Protein AF-A0A7X5WLP1-F1 (afdb_monomer)

Solvent-accessible surface area (backbone atoms only — not comparable to full-atom values): 4424 Å² total; per-residue (Å²): 137,88,88,79,73,54,76,66,48,50,49,50,40,50,51,52,51,55,51,50,54,70,67,54,37,75,66,52,49,53,50,30,61,76,40,73,65,73,35,71,66,36,53,49,52,54,50,47,37,49,75,74,41,65,75,38,34,64,35,52,55,96,78,64,22,62,54,36,54,79,64,65,77,72,93

Sequence (75 aa):
MYIGYDERQEQLRSELRAYYTELLTPEVREALGAEAGCGPVHREVVGRMGRDGWLTVGWPEEYGGRGYSAVEQFV

pLDDT: mean 94.7, std 3.78, range [76.88, 98.31]

Secondary structure (DSSP, 8-state):
---S--HHHHHHHHHHHHHHHHHS-HHHHHHHHHTTT-SHHHHHHHHHHHHTT-S-TTS-GGGTS----TTGGG-

Foldseek 3Di:
DDDDDDPVLVVLVVVVVVVCPVLCDPVLVVVCVVCVCPDPSNVVSVVVCVVVQNVQQCDDVVVVHVVDDPVSVVD

Structure (mmCIF, N/CA/C/O backbone):
data_AF-A0A7X5WLP1-F1
#
_entry.id   AF-A0A7X5WLP1-F1
#
loop_
_atom_site.group_PDB
_atom_site.id
_atom_site.type_symbol
_atom_site.label_atom_id
_atom_site.label_alt_id
_atom_site.label_comp_id
_atom_site.label_asym_id
_atom_site.label_entity_id
_atom_site.label_seq_id
_atom_site.pdbx_PDB_ins_code
_atom_site.Cartn_x
_atom_site.Cartn_y
_atom_site.Cartn_z
_atom_site.occupancy
_atom_site.B_iso_or_equiv
_atom_site.auth_seq_id
_atom_site.auth_comp_id
_atom_site.auth_asym_id
_atom_site.auth_atom_id
_atom_site.pdbx_PDB_model_num
ATOM 1 N N . MET A 1 1 ? -7.738 17.400 24.192 1.00 76.88 1 MET A N 1
ATOM 2 C CA . MET A 1 1 ? -7.990 16.765 22.884 1.00 76.88 1 MET A CA 1
ATOM 3 C C . MET A 1 1 ? -6.648 16.314 22.344 1.00 76.88 1 MET A C 1
ATOM 5 O O . MET A 1 1 ? -5.773 17.157 22.204 1.00 76.88 1 MET A O 1
ATOM 9 N N . TYR A 1 2 ? -6.462 15.013 22.150 1.00 81.25 2 TYR A N 1
ATOM 10 C CA . TYR A 1 2 ? -5.260 14.456 21.534 1.00 81.25 2 TYR A CA 1
ATOM 11 C C . TYR A 1 2 ? -5.558 14.221 20.052 1.00 81.25 2 TYR A C 1
ATOM 13 O O . TYR A 1 2 ? -6.588 13.632 19.735 1.00 81.25 2 TYR A O 1
ATOM 21 N N . ILE A 1 3 ? -4.705 14.743 19.170 1.00 86.75 3 ILE A N 1
ATOM 22 C CA . ILE A 1 3 ? -4.782 14.532 17.722 1.00 86.75 3 ILE A CA 1
ATOM 23 C C . ILE A 1 3 ? -3.485 13.829 17.333 1.00 86.75 3 ILE A C 1
ATOM 25 O O . ILE A 1 3 ? -2.422 14.448 17.322 1.00 86.75 3 ILE A O 1
ATOM 29 N N . GLY A 1 4 ? -3.583 12.532 17.080 1.00 90.81 4 GLY A N 1
ATOM 30 C CA . GLY A 1 4 ? -2.469 11.654 16.757 1.00 90.81 4 GLY A CA 1
ATOM 31 C C . GLY A 1 4 ? -2.970 10.229 16.557 1.00 90.81 4 GLY A C 1
ATOM 32 O O . GLY A 1 4 ? -4.128 9.933 16.858 1.00 90.81 4 GLY A O 1
ATOM 33 N N . TYR A 1 5 ? -2.096 9.378 16.036 1.00 94.94 5 TYR A N 1
ATOM 34 C CA . TYR A 1 5 ? -2.360 7.956 15.873 1.00 94.94 5 TYR A CA 1
ATOM 35 C C . TYR A 1 5 ? -2.254 7.223 17.210 1.00 94.94 5 TYR A C 1
ATOM 37 O O . TYR A 1 5 ? -1.466 7.601 18.080 1.00 94.94 5 TYR A O 1
ATOM 45 N N . ASP A 1 6 ? -3.057 6.176 17.378 1.00 94.56 6 ASP A N 1
ATOM 46 C CA . ASP A 1 6 ? -2.837 5.220 18.460 1.00 94.56 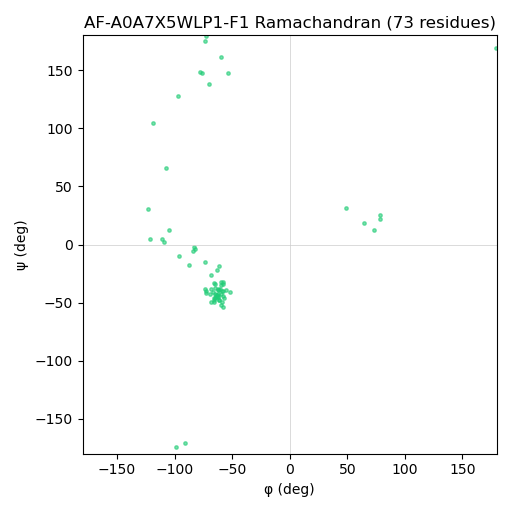6 ASP A CA 1
ATOM 47 C C . ASP A 1 6 ? -1.622 4.316 18.170 1.00 94.56 6 ASP A C 1
ATOM 49 O O . ASP A 1 6 ? -1.001 4.373 17.106 1.00 94.56 6 ASP A O 1
ATOM 53 N N . GLU A 1 7 ? -1.254 3.471 19.133 1.00 96.00 7 GLU A N 1
ATOM 54 C CA . GLU A 1 7 ? -0.082 2.595 19.009 1.00 96.00 7 GLU A CA 1
ATOM 55 C C . GLU A 1 7 ? -0.167 1.638 17.812 1.00 96.00 7 GLU A C 1
ATOM 57 O O . GLU A 1 7 ? 0.856 1.341 17.189 1.00 96.00 7 GLU A O 1
ATOM 62 N N . ARG A 1 8 ? -1.371 1.163 17.471 1.00 94.38 8 ARG A N 1
ATOM 63 C CA . ARG A 1 8 ? -1.579 0.242 16.346 1.00 94.38 8 ARG A CA 1
ATOM 64 C C . ARG A 1 8 ? -1.432 0.976 15.023 1.00 94.38 8 ARG A C 1
ATOM 66 O O . ARG A 1 8 ? -0.826 0.449 14.097 1.00 94.38 8 ARG A O 1
ATOM 73 N N . GLN A 1 9 ? -1.941 2.197 14.947 1.00 96.00 9 GLN A N 1
ATOM 74 C CA . GLN A 1 9 ? -1.819 3.056 13.775 1.00 96.00 9 GLN A CA 1
ATOM 75 C C . GLN A 1 9 ? -0.368 3.512 13.555 1.00 96.00 9 GLN A C 1
ATOM 77 O O . GLN A 1 9 ? 0.107 3.499 12.423 1.00 96.00 9 GLN A O 1
ATOM 82 N N . GLU A 1 10 ? 0.394 3.817 14.609 1.00 97.31 10 GLU A N 1
ATOM 83 C CA . GLU A 1 10 ? 1.836 4.087 14.471 1.00 97.31 10 GLU A CA 1
ATOM 84 C C . GLU A 1 10 ? 2.621 2.847 14.010 1.00 97.31 10 GLU A C 1
ATOM 86 O O . GLU A 1 10 ? 3.533 2.953 13.184 1.00 97.31 10 GLU A O 1
ATOM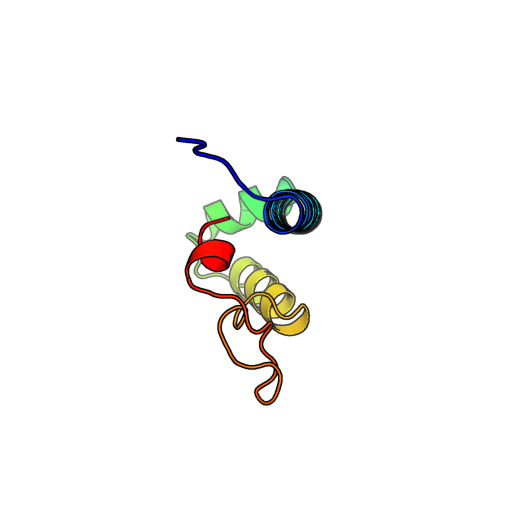 91 N N . GLN A 1 11 ? 2.248 1.652 14.479 1.00 97.25 11 GLN A N 1
ATOM 92 C CA . GLN A 1 11 ? 2.831 0.396 13.992 1.00 97.25 11 GLN A CA 1
ATOM 93 C C . GLN A 1 11 ? 2.498 0.153 12.518 1.00 97.25 11 GLN A C 1
ATOM 95 O O . GLN A 1 11 ? 3.409 -0.115 11.736 1.00 97.25 11 GLN A O 1
ATOM 100 N N . LEU A 1 12 ? 1.238 0.339 12.117 1.00 96.81 12 LEU A N 1
ATOM 101 C CA . LEU A 1 12 ? 0.813 0.248 10.719 1.00 96.81 12 LEU A CA 1
ATOM 102 C C . LEU A 1 12 ? 1.579 1.241 9.839 1.00 96.81 12 LEU A C 1
ATOM 104 O O . LEU A 1 12 ? 2.097 0.876 8.788 1.00 96.81 12 LEU A O 1
ATOM 108 N N . ARG A 1 13 ? 1.740 2.487 10.289 1.00 97.38 13 ARG A N 1
ATOM 109 C CA . ARG A 1 13 ? 2.544 3.495 9.589 1.00 97.38 13 ARG A CA 1
ATOM 110 C C . ARG A 1 13 ? 3.996 3.049 9.410 1.00 97.38 13 ARG A C 1
ATOM 112 O O . ARG A 1 13 ? 4.598 3.323 8.369 1.00 97.38 13 ARG A O 1
ATOM 119 N N . SER A 1 14 ? 4.585 2.410 10.420 1.00 98.25 14 SER A N 1
ATOM 120 C CA . SER A 1 14 ? 5.942 1.861 10.339 1.00 98.25 14 SER A CA 1
ATOM 121 C C . SER A 1 14 ? 6.026 0.713 9.328 1.00 98.25 14 SER A C 1
ATOM 123 O O . SER A 1 14 ? 6.908 0.730 8.466 1.00 98.25 14 SER A O 1
ATOM 125 N N . GLU A 1 15 ? 5.068 -0.218 9.366 1.00 97.56 15 GLU A N 1
ATOM 126 C CA . GLU A 1 15 ? 4.949 -1.336 8.421 1.00 97.56 15 GLU A CA 1
ATOM 127 C C . GLU A 1 15 ? 4.815 -0.830 6.979 1.00 97.56 15 GLU A C 1
ATOM 129 O O . GLU A 1 15 ? 5.592 -1.230 6.114 1.00 97.56 15 GLU A O 1
ATOM 134 N N . LEU A 1 16 ? 3.909 0.120 6.728 1.00 96.88 16 LEU A N 1
ATOM 135 C CA . LEU A 1 16 ? 3.706 0.724 5.409 1.00 96.88 16 LEU A CA 1
ATOM 136 C C . LEU A 1 16 ? 4.978 1.409 4.901 1.00 96.88 16 LEU A C 1
ATOM 138 O O . LEU A 1 16 ? 5.345 1.254 3.736 1.00 96.88 16 LEU A O 1
ATOM 142 N N . ARG A 1 17 ? 5.697 2.142 5.762 1.00 97.88 17 ARG A N 1
ATOM 143 C CA . ARG A 1 17 ? 6.974 2.772 5.382 1.00 97.88 17 ARG A CA 1
ATOM 144 C C . ARG A 1 17 ? 8.022 1.742 4.995 1.00 97.88 17 ARG A C 1
ATOM 146 O O . ARG A 1 17 ? 8.694 1.941 3.984 1.00 97.88 17 ARG A O 1
ATOM 153 N N . ALA A 1 18 ? 8.170 0.677 5.777 1.00 98.31 18 ALA A N 1
ATOM 154 C CA . ALA A 1 18 ? 9.103 -0.398 5.464 1.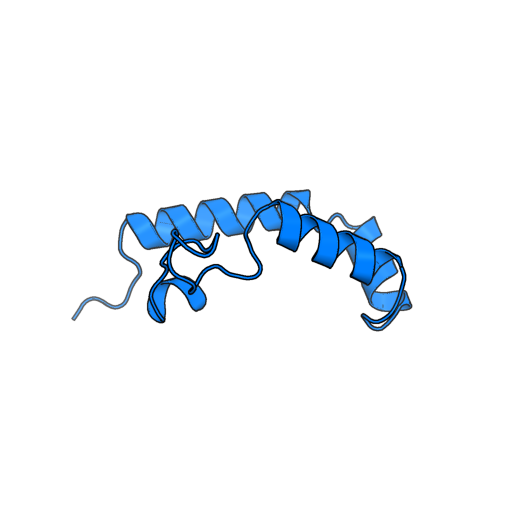00 98.31 18 ALA A CA 1
ATOM 155 C C . ALA A 1 18 ? 8.727 -1.066 4.133 1.00 98.31 18 ALA A C 1
ATOM 157 O O . ALA A 1 18 ? 9.567 -1.166 3.238 1.00 98.31 18 ALA A O 1
ATOM 158 N N . TYR A 1 19 ? 7.446 -1.397 3.962 1.00 98.00 19 TYR A N 1
ATOM 159 C CA . TYR A 1 19 ? 6.915 -2.021 2.756 1.00 98.00 19 TYR A CA 1
ATOM 160 C C . TYR A 1 19 ? 7.178 -1.184 1.499 1.00 98.00 19 TYR A C 1
ATOM 162 O O . TYR A 1 19 ? 7.790 -1.664 0.546 1.00 98.00 19 TYR A O 1
ATOM 170 N N . TYR A 1 20 ? 6.792 0.096 1.500 1.00 97.31 20 TYR A N 1
ATOM 171 C CA . TYR A 1 20 ? 7.013 0.975 0.349 1.00 97.31 20 TYR A CA 1
ATOM 172 C C . TYR A 1 20 ? 8.491 1.294 0.106 1.00 97.31 20 TYR A C 1
ATOM 174 O O . TYR A 1 20 ? 8.863 1.575 -1.031 1.00 97.31 20 TYR A O 1
ATOM 182 N N . THR A 1 21 ? 9.342 1.249 1.136 1.00 97.81 21 THR A N 1
ATOM 183 C CA . THR A 1 21 ? 10.796 1.416 0.971 1.00 97.81 21 THR A CA 1
ATOM 184 C C . THR A 1 21 ? 11.400 0.249 0.196 1.00 97.81 21 THR A C 1
ATOM 186 O O . THR A 1 21 ? 12.231 0.470 -0.680 1.00 97.81 21 THR A O 1
ATOM 189 N N . GLU A 1 22 ? 10.961 -0.976 0.479 1.00 97.62 22 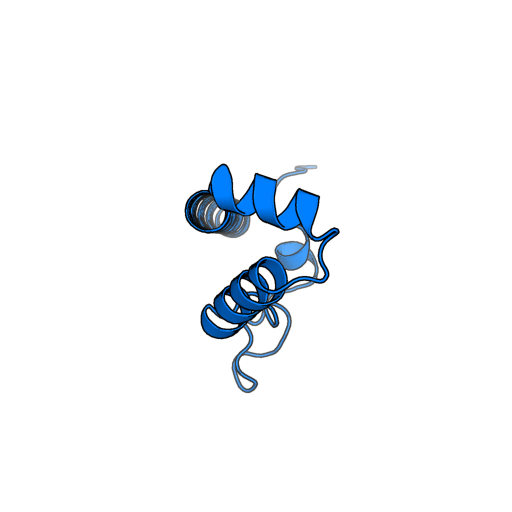GLU A N 1
ATOM 190 C CA . GLU A 1 22 ? 11.398 -2.167 -0.252 1.00 97.62 22 GLU A CA 1
ATOM 191 C C . GLU A 1 22 ? 10.775 -2.242 -1.655 1.00 97.62 22 GLU A C 1
ATOM 193 O O . GLU A 1 22 ? 11.434 -2.635 -2.616 1.00 97.62 22 GLU A O 1
ATOM 198 N N . LEU A 1 23 ? 9.503 -1.854 -1.785 1.00 97.62 23 LEU A N 1
ATOM 199 C CA . LEU A 1 23 ? 8.761 -1.928 -3.042 1.00 97.62 23 LEU A CA 1
ATOM 200 C C . LEU A 1 23 ? 9.211 -0.875 -4.065 1.00 97.62 23 LEU A C 1
ATOM 202 O O . LEU A 1 23 ? 9.296 -1.172 -5.254 1.00 97.62 23 LEU A O 1
ATOM 206 N N . LEU A 1 24 ? 9.461 0.362 -3.624 1.00 96.56 24 LEU A N 1
ATOM 207 C CA . LEU A 1 24 ? 9.713 1.514 -4.494 1.00 96.56 24 LEU A CA 1
ATOM 208 C C . LEU A 1 24 ? 11.189 1.920 -4.467 1.00 96.56 24 LEU A C 1
ATOM 210 O O . LEU A 1 24 ? 11.521 3.025 -4.014 1.00 96.56 24 LEU A O 1
ATOM 214 N N . THR A 1 25 ? 12.058 1.043 -4.977 1.00 97.44 25 THR A N 1
ATOM 215 C CA . THR A 1 25 ? 13.483 1.352 -5.187 1.00 97.44 25 THR A CA 1
ATOM 216 C C . THR A 1 25 ? 13.656 2.550 -6.137 1.00 97.44 25 THR A C 1
ATOM 218 O O . THR A 1 25 ? 12.719 2.897 -6.868 1.00 97.44 25 THR A O 1
ATOM 221 N N . PRO A 1 26 ? 14.829 3.212 -6.157 1.00 97.75 26 PRO A N 1
ATOM 222 C CA . PRO A 1 26 ? 15.091 4.309 -7.090 1.00 97.75 26 PRO A CA 1
ATOM 223 C C . PRO A 1 26 ? 14.796 3.950 -8.555 1.00 97.75 26 PRO A C 1
ATOM 225 O O . PRO A 1 26 ? 14.167 4.735 -9.260 1.00 97.75 26 PRO A O 1
ATOM 228 N N . GLU A 1 27 ? 15.154 2.740 -8.977 1.00 96.88 27 GLU A N 1
ATOM 229 C CA . GLU A 1 27 ? 14.975 2.240 -10.343 1.00 96.88 27 GLU A CA 1
ATOM 230 C C . GLU A 1 27 ? 13.494 2.018 -10.670 1.00 96.88 27 GLU A C 1
ATOM 232 O O . GLU A 1 27 ? 13.022 2.410 -11.737 1.00 96.88 27 GLU A O 1
ATOM 237 N N . VAL A 1 28 ? 12.729 1.446 -9.729 1.00 96.56 28 VAL A N 1
ATOM 238 C CA . VAL A 1 28 ? 11.276 1.275 -9.881 1.00 96.56 28 VAL A CA 1
ATOM 239 C C . VAL A 1 28 ? 10.594 2.637 -9.997 1.00 96.56 28 VAL A C 1
ATOM 241 O O . VAL A 1 28 ? 9.731 2.820 -10.851 1.00 96.56 28 VAL A O 1
ATOM 244 N N . ARG A 1 29 ? 10.989 3.619 -9.179 1.00 95.88 29 ARG A N 1
ATOM 245 C CA . ARG A 1 29 ? 10.421 4.978 -9.227 1.00 95.88 29 ARG A CA 1
ATOM 246 C C . ARG A 1 29 ? 10.690 5.667 -10.561 1.00 95.88 29 ARG A C 1
ATOM 248 O O . ARG A 1 29 ? 9.779 6.286 -11.108 1.00 95.88 29 ARG A O 1
ATOM 255 N N . GLU A 1 30 ? 11.912 5.561 -11.074 1.00 96.69 30 GLU A N 1
ATOM 256 C CA . GLU A 1 30 ? 12.280 6.1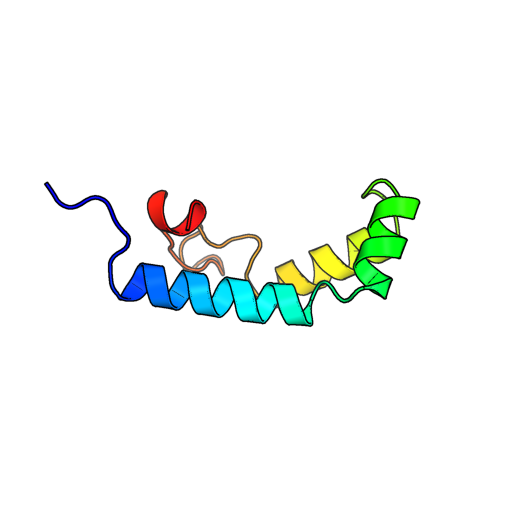17 -12.377 1.00 96.69 30 GLU A CA 1
ATOM 257 C C . GLU A 1 30 ? 11.458 5.475 -13.502 1.00 96.69 30 GLU A C 1
ATOM 259 O O . GLU A 1 30 ? 10.839 6.185 -14.299 1.00 96.69 30 GLU A O 1
ATOM 264 N N . ALA A 1 31 ? 11.364 4.143 -13.516 1.00 96.44 31 ALA A N 1
ATOM 265 C CA . ALA A 1 31 ? 10.597 3.412 -14.518 1.00 96.44 31 ALA A CA 1
ATOM 266 C C . ALA A 1 31 ? 9.093 3.729 -14.460 1.00 96.44 31 ALA A C 1
ATOM 268 O O . ALA A 1 31 ? 8.483 3.997 -15.494 1.00 96.44 31 ALA A O 1
ATOM 269 N N . LEU A 1 32 ? 8.495 3.786 -13.264 1.00 95.69 32 LEU A N 1
ATOM 270 C CA . LEU A 1 32 ? 7.095 4.192 -13.087 1.00 95.69 32 LEU A CA 1
ATOM 271 C C . LEU A 1 32 ? 6.832 5.602 -13.637 1.00 95.69 32 LEU A C 1
ATOM 273 O O . LEU A 1 32 ? 5.790 5.837 -14.254 1.00 95.69 32 LEU A O 1
ATOM 277 N N . GLY A 1 33 ? 7.777 6.525 -13.430 1.00 94.38 33 GLY A N 1
ATOM 278 C CA . GLY A 1 33 ? 7.723 7.879 -13.979 1.00 94.38 33 GLY A CA 1
ATOM 279 C C . GLY A 1 33 ? 7.769 7.894 -15.508 1.00 94.38 33 GLY A C 1
ATOM 2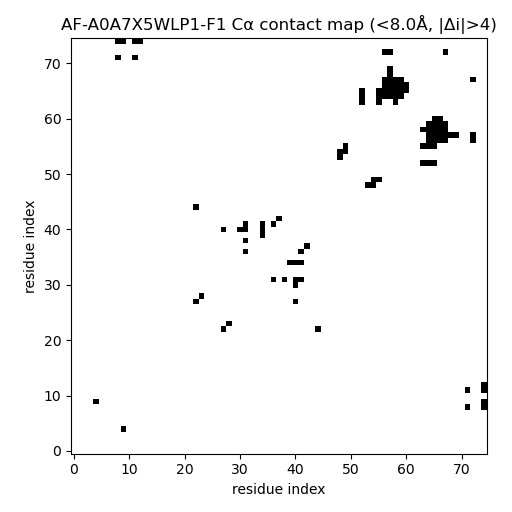80 O O . GLY A 1 33 ? 6.968 8.586 -16.134 1.00 94.38 33 GLY A O 1
ATOM 281 N N . ALA A 1 34 ? 8.649 7.091 -16.112 1.00 96.50 34 ALA A N 1
ATOM 282 C CA . ALA A 1 34 ? 8.759 6.958 -17.566 1.00 96.50 34 ALA A CA 1
ATOM 283 C C . ALA A 1 34 ? 7.507 6.328 -18.207 1.00 96.50 34 ALA A C 1
ATOM 285 O O . ALA A 1 34 ? 7.124 6.692 -19.317 1.00 96.50 34 ALA A O 1
ATOM 286 N N . GLU A 1 35 ? 6.845 5.410 -17.502 1.00 96.12 35 GLU A N 1
ATOM 287 C CA . GLU A 1 35 ? 5.636 4.715 -17.958 1.00 96.12 35 GLU A CA 1
ATOM 288 C C . GLU A 1 35 ? 4.335 5.508 -17.750 1.00 96.12 35 GLU A C 1
ATOM 290 O O . GLU A 1 35 ? 3.259 5.020 -18.110 1.00 96.12 35 GLU A O 1
ATOM 295 N N . ALA A 1 36 ? 4.404 6.690 -17.127 1.00 91.19 36 ALA A N 1
ATOM 296 C CA . ALA A 1 36 ? 3.239 7.473 -16.705 1.00 91.19 36 ALA A CA 1
ATOM 297 C C . ALA A 1 36 ? 2.194 6.641 -15.924 1.00 91.19 36 ALA A C 1
ATOM 299 O O . ALA A 1 36 ? 0.993 6.892 -16.014 1.00 91.19 36 ALA A O 1
ATOM 300 N N . GLY A 1 37 ? 2.648 5.630 -15.172 1.00 82.62 37 GLY A N 1
ATOM 301 C CA . GLY A 1 37 ? 1.788 4.759 -14.365 1.00 82.62 37 GLY A CA 1
ATOM 302 C C . GLY A 1 37 ? 0.947 3.735 -15.139 1.00 82.62 37 GLY A C 1
ATOM 303 O O . GLY A 1 37 ? 0.057 3.132 -14.550 1.00 82.62 37 GLY A O 1
ATOM 304 N N . CYS A 1 38 ? 1.201 3.503 -16.430 1.00 90.81 38 CYS A N 1
ATOM 305 C CA . CYS A 1 38 ? 0.380 2.601 -17.256 1.00 90.81 38 CYS A CA 1
ATOM 306 C C . CYS A 1 38 ? 1.159 1.428 -17.877 1.00 90.81 38 CYS A C 1
ATOM 308 O O . CYS A 1 38 ? 0.596 0.677 -18.677 1.00 90.81 38 CYS A O 1
ATOM 310 N N . GLY A 1 39 ? 2.443 1.274 -17.554 1.00 95.00 39 GLY A N 1
ATOM 311 C CA . GLY A 1 39 ? 3.329 0.309 -18.199 1.00 95.00 39 GLY A CA 1
ATOM 312 C C . GLY A 1 39 ? 3.540 -1.004 -17.428 1.00 95.00 39 GLY A C 1
ATOM 313 O O . GLY A 1 39 ? 2.851 -1.292 -16.439 1.00 95.00 39 GLY A O 1
ATOM 314 N N . PRO A 1 40 ? 4.444 -1.865 -17.929 1.00 97.00 40 PRO A N 1
ATOM 315 C CA . PRO A 1 40 ? 4.717 -3.172 -17.341 1.00 97.00 40 PRO A CA 1
ATOM 316 C C . PRO A 1 40 ? 5.236 -3.101 -15.901 1.00 97.00 40 PRO A C 1
ATOM 318 O O . PRO A 1 40 ? 4.796 -3.919 -15.090 1.00 97.00 40 PRO A O 1
ATOM 321 N N . VAL A 1 41 ? 6.083 -2.126 -15.549 1.00 96.94 41 VAL A N 1
ATOM 322 C CA . VAL A 1 41 ? 6.571 -1.968 -14.167 1.00 96.94 41 VAL A CA 1
ATOM 323 C C . VAL A 1 41 ? 5.419 -1.609 -13.235 1.00 96.94 41 VAL A C 1
ATOM 325 O O . VAL A 1 41 ? 5.281 -2.210 -12.170 1.00 96.94 41 VAL A O 1
ATOM 328 N N . HIS A 1 42 ? 4.520 -0.712 -13.651 1.00 96.75 42 HIS A N 1
ATOM 329 C CA . HIS A 1 42 ? 3.311 -0.426 -12.872 1.00 96.75 42 HIS A CA 1
ATOM 330 C C . HIS A 1 42 ? 2.469 -1.686 -12.629 1.00 96.75 42 HIS A C 1
ATOM 332 O O . HIS A 1 42 ? 2.051 -1.956 -11.500 1.00 96.75 42 HIS A O 1
ATOM 338 N N . ARG A 1 43 ? 2.245 -2.495 -13.671 1.00 97.00 43 ARG A N 1
ATOM 339 C CA . ARG A 1 43 ? 1.475 -3.741 -13.552 1.00 97.00 43 ARG A CA 1
ATOM 340 C C . ARG A 1 43 ? 2.138 -4.739 -12.600 1.00 97.00 43 ARG A C 1
ATOM 342 O O . ARG A 1 43 ? 1.431 -5.421 -11.858 1.00 97.00 43 ARG A O 1
ATOM 349 N N . GLU A 1 44 ? 3.463 -4.830 -12.611 1.00 97.00 44 GLU A N 1
ATOM 350 C CA . GLU A 1 44 ? 4.219 -5.685 -11.697 1.00 97.00 44 GLU A CA 1
ATOM 351 C C . GLU A 1 44 ? 4.088 -5.221 -10.242 1.00 97.00 44 GLU A C 1
ATOM 353 O O . GLU A 1 44 ? 3.750 -6.034 -9.378 1.00 97.00 44 GLU A O 1
ATOM 358 N N . VAL A 1 45 ? 4.271 -3.921 -9.986 1.00 97.31 45 VAL A N 1
ATOM 359 C CA . VAL A 1 45 ? 4.153 -3.307 -8.653 1.00 97.31 45 VAL A CA 1
ATOM 360 C C . VAL A 1 45 ? 2.752 -3.511 -8.081 1.00 97.31 45 VAL A C 1
ATOM 362 O O . VAL A 1 45 ? 2.613 -4.058 -6.988 1.00 97.31 45 VAL A O 1
ATOM 365 N N . VAL A 1 46 ? 1.702 -3.167 -8.834 1.00 96.56 46 VAL A N 1
ATOM 366 C CA . VAL A 1 46 ? 0.310 -3.380 -8.399 1.00 96.56 46 VAL A CA 1
ATOM 367 C C . VAL A 1 46 ? 0.021 -4.869 -8.205 1.00 96.56 46 VAL A C 1
ATOM 369 O O . VAL A 1 46 ? -0.628 -5.258 -7.236 1.00 96.56 46 VAL A O 1
ATOM 372 N N . GLY A 1 47 ? 0.544 -5.730 -9.081 1.00 96.94 47 GLY A N 1
ATOM 373 C CA . GLY A 1 47 ? 0.420 -7.178 -8.936 1.00 96.94 47 GLY A CA 1
ATOM 374 C C . GLY A 1 47 ? 1.072 -7.707 -7.655 1.00 96.94 47 GLY A C 1
ATOM 375 O O . GLY A 1 47 ? 0.506 -8.588 -7.008 1.00 96.94 47 GLY A O 1
ATOM 376 N N . ARG A 1 48 ? 2.236 -7.171 -7.267 1.00 97.25 48 ARG A N 1
ATOM 377 C CA . ARG A 1 48 ? 2.905 -7.488 -5.998 1.00 97.25 48 ARG A CA 1
ATOM 378 C C . ARG A 1 48 ? 2.076 -7.006 -4.809 1.00 97.25 48 ARG A C 1
ATOM 380 O O . ARG A 1 48 ? 1.753 -7.824 -3.959 1.00 97.25 48 ARG A O 1
ATOM 387 N N . MET A 1 49 ? 1.618 -5.754 -4.817 1.00 97.06 49 MET A N 1
ATOM 388 C CA . MET A 1 49 ? 0.724 -5.221 -3.778 1.00 97.06 49 MET A CA 1
ATOM 389 C C . MET A 1 49 ? -0.542 -6.065 -3.600 1.00 97.06 49 MET A C 1
ATOM 391 O O . MET A 1 49 ? -0.987 -6.284 -2.476 1.00 97.06 49 MET A O 1
ATOM 395 N N . GLY A 1 50 ? -1.112 -6.571 -4.697 1.00 95.25 50 GLY A N 1
ATOM 396 C CA . GLY A 1 50 ? -2.260 -7.475 -4.657 1.00 95.25 50 GLY A CA 1
ATOM 397 C C . GLY A 1 50 ? -1.947 -8.808 -3.978 1.00 95.25 50 GLY A C 1
ATOM 398 O O . GLY A 1 50 ? -2.716 -9.248 -3.130 1.00 95.25 50 GLY A O 1
ATOM 399 N N . ARG A 1 51 ? -0.806 -9.431 -4.303 1.00 95.06 51 ARG A N 1
ATOM 400 C CA . ARG A 1 51 ? -0.356 -10.679 -3.655 1.00 95.06 51 ARG A CA 1
ATOM 401 C C . ARG A 1 51 ? -0.034 -10.491 -2.173 1.00 95.06 51 ARG A C 1
ATOM 403 O O . ARG A 1 51 ? -0.293 -11.392 -1.385 1.00 95.06 51 ARG A O 1
ATOM 410 N N . ASP A 1 52 ? 0.475 -9.320 -1.811 1.00 95.44 52 ASP A N 1
ATOM 411 C CA . ASP A 1 52 ? 0.862 -8.966 -0.442 1.00 95.44 52 ASP A CA 1
ATOM 412 C C . ASP A 1 52 ? -0.340 -8.484 0.413 1.00 95.44 52 ASP A C 1
ATOM 414 O O . ASP A 1 52 ? -0.202 -8.187 1.605 1.00 95.44 52 ASP A O 1
ATOM 418 N N . GLY A 1 53 ? -1.540 -8.407 -0.180 1.00 93.88 53 GLY A N 1
ATOM 419 C CA . GLY A 1 53 ? -2.784 -8.065 0.518 1.00 93.88 53 GLY A CA 1
ATOM 420 C C . GLY A 1 53 ? -2.970 -6.571 0.801 1.00 93.88 53 GLY A C 1
ATOM 421 O O . GLY A 1 53 ? -3.666 -6.210 1.749 1.00 93.88 53 GLY A O 1
ATOM 422 N N . TRP A 1 54 ? -2.350 -5.693 0.007 1.00 95.50 54 TRP A N 1
ATOM 423 C CA . TRP A 1 54 ? -2.405 -4.236 0.196 1.00 95.50 54 TRP A CA 1
ATOM 424 C C . TRP A 1 54 ? -3.467 -3.521 -0.647 1.00 95.50 54 TRP A C 1
ATOM 426 O O . TRP A 1 54 ? -3.728 -2.344 -0.424 1.00 95.50 54 TRP A O 1
ATOM 436 N N . LEU A 1 55 ? -4.108 -4.203 -1.603 1.00 94.94 55 LEU A N 1
ATOM 437 C CA . LEU A 1 55 ? -5.145 -3.590 -2.453 1.00 94.94 55 LEU A CA 1
ATOM 438 C C . LEU A 1 55 ? -6.557 -3.656 -1.851 1.00 94.94 55 LEU A C 1
ATOM 440 O O . LEU A 1 55 ? -7.443 -2.919 -2.276 1.00 94.94 55 LEU A O 1
ATOM 444 N N . THR A 1 56 ? -6.775 -4.530 -0.869 1.00 94.38 56 THR A N 1
ATOM 445 C CA . THR A 1 56 ? -8.092 -4.843 -0.285 1.00 94.38 56 THR A CA 1
ATOM 446 C C . THR A 1 56 ? -8.116 -4.612 1.226 1.00 94.38 56 THR A C 1
ATOM 448 O O . THR A 1 56 ? -8.844 -5.276 1.959 1.00 94.38 56 THR A O 1
ATOM 451 N N . VAL A 1 57 ? -7.326 -3.658 1.727 1.00 95.31 57 VAL A N 1
ATOM 452 C CA . VAL A 1 57 ? -7.121 -3.474 3.174 1.00 95.31 57 VAL A CA 1
ATOM 453 C C . VAL A 1 57 ? -8.417 -3.230 3.957 1.00 95.31 57 VAL A C 1
ATOM 455 O O . VAL A 1 57 ? -8.554 -3.729 5.067 1.00 95.31 57 VAL A O 1
ATOM 458 N N . GLY A 1 58 ? -9.396 -2.543 3.362 1.00 94.75 58 GLY A N 1
ATOM 459 C CA . GLY A 1 58 ? -10.694 -2.277 3.989 1.00 94.75 58 GLY A CA 1
ATOM 460 C C . GLY A 1 58 ? -11.724 -3.401 3.860 1.00 94.75 58 GLY A C 1
ATOM 461 O O . GLY A 1 58 ? -12.821 -3.288 4.402 1.00 94.75 58 GLY A O 1
ATOM 462 N N . TRP A 1 59 ? -11.429 -4.466 3.111 1.00 95.56 59 TRP A N 1
ATOM 463 C CA . TRP A 1 59 ? -12.356 -5.588 2.979 1.00 95.56 59 TRP A CA 1
ATOM 464 C C . TRP A 1 59 ? -12.290 -6.479 4.224 1.00 95.56 59 TRP A C 1
ATOM 466 O O . TRP A 1 59 ? -11.217 -6.612 4.818 1.00 95.56 59 TRP A O 1
ATOM 476 N N . PRO A 1 60 ? -13.403 -7.125 4.610 1.00 95.31 60 PRO A N 1
ATOM 477 C CA . PRO A 1 60 ? -13.381 -8.172 5.622 1.00 95.31 60 PRO A CA 1
ATOM 478 C C . PRO A 1 60 ? -12.369 -9.282 5.297 1.00 95.31 60 PRO A C 1
ATOM 480 O O . PRO A 1 60 ? -12.156 -9.626 4.131 1.00 95.31 60 PRO A O 1
ATOM 483 N N . GLU A 1 61 ? -11.779 -9.875 6.337 1.00 92.94 61 GLU A N 1
ATOM 484 C CA . GLU A 1 61 ? -10.783 -10.950 6.202 1.00 92.94 61 GLU A CA 1
ATOM 485 C C . GLU A 1 61 ? -11.338 -12.182 5.468 1.00 92.94 61 GLU A C 1
ATOM 487 O O . GLU A 1 61 ? -10.626 -12.819 4.695 1.00 92.94 61 GLU A O 1
ATOM 492 N N . GLU A 1 62 ? -12.634 -12.476 5.623 1.00 94.88 62 GLU A N 1
ATOM 493 C CA . GLU A 1 62 ? -13.338 -13.566 4.923 1.00 94.88 62 GLU A CA 1
ATOM 494 C C . GLU A 1 62 ? -13.348 -13.415 3.389 1.00 94.88 62 GLU A C 1
ATOM 496 O O . GLU A 1 62 ? -13.519 -14.402 2.673 1.00 94.88 62 GLU A O 1
ATOM 501 N N . TYR A 1 63 ? -13.097 -12.204 2.878 1.00 93.50 63 TYR A N 1
ATOM 502 C CA . TYR A 1 63 ? -12.925 -11.913 1.450 1.00 93.50 63 TYR A CA 1
ATOM 503 C C . TYR A 1 63 ? -11.457 -11.669 1.062 1.00 93.50 63 TYR A C 1
ATOM 505 O O . TYR A 1 63 ? -11.184 -11.188 -0.038 1.00 93.50 63 TYR A O 1
ATOM 513 N N . GLY A 1 64 ? -10.507 -11.985 1.949 1.00 87.69 64 GLY A N 1
ATOM 514 C CA . GLY A 1 64 ? -9.072 -11.790 1.728 1.00 87.69 64 GLY A CA 1
ATOM 515 C C . GLY A 1 64 ? -8.597 -10.344 1.908 1.00 87.69 64 GLY A C 1
ATOM 516 O O . GLY A 1 64 ? -7.578 -9.962 1.334 1.00 87.69 64 GLY A O 1
ATOM 517 N N . GLY A 1 65 ? -9.345 -9.520 2.647 1.00 92.81 65 GLY A N 1
ATOM 518 C CA . GLY A 1 65 ? -8.903 -8.189 3.065 1.00 92.81 65 GLY A CA 1
ATOM 519 C C . GLY A 1 65 ? -8.191 -8.179 4.418 1.00 92.81 65 GLY A C 1
ATOM 520 O O . GLY A 1 65 ? -7.892 -9.230 4.980 1.00 92.81 65 GLY A O 1
ATOM 521 N N . ARG A 1 66 ? -7.932 -6.978 4.951 1.00 92.94 66 ARG A N 1
ATOM 522 C CA . ARG A 1 66 ? -7.296 -6.778 6.271 1.00 92.94 66 ARG A CA 1
ATOM 523 C C . ARG A 1 66 ? -8.243 -6.226 7.347 1.00 92.94 66 ARG A C 1
ATOM 525 O O . ARG A 1 66 ? -7.807 -5.955 8.459 1.00 92.94 66 ARG A O 1
ATOM 532 N N . GLY A 1 67 ? -9.523 -6.027 7.029 1.00 94.81 67 GLY A N 1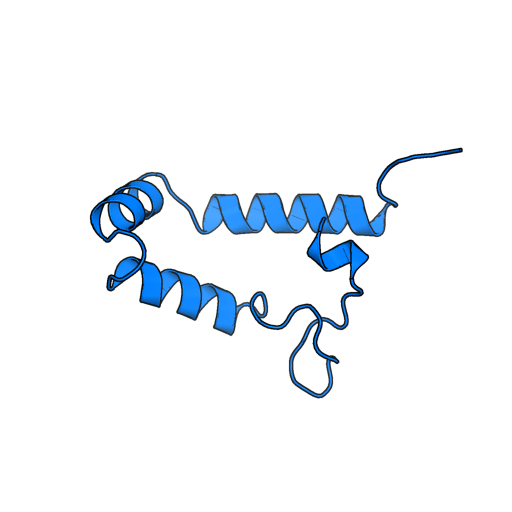
ATOM 533 C CA . GLY A 1 67 ? -10.533 -5.549 7.979 1.00 94.81 67 GLY A CA 1
ATOM 534 C C . GLY A 1 67 ? -10.299 -4.129 8.509 1.00 94.81 67 GLY A C 1
ATOM 535 O O . GLY A 1 67 ? -10.845 -3.771 9.551 1.00 94.81 67 GLY A O 1
ATOM 536 N N . TYR A 1 68 ? -9.485 -3.322 7.827 1.00 95.38 68 TYR A N 1
ATOM 537 C CA . TYR A 1 68 ? -9.137 -1.970 8.261 1.00 95.38 68 TYR A CA 1
ATOM 538 C C . TYR A 1 68 ? -10.324 -1.014 8.153 1.00 95.38 68 TYR A C 1
ATOM 540 O O . TYR A 1 68 ? -11.066 -1.015 7.165 1.00 95.38 68 TYR A O 1
ATOM 548 N N . SER A 1 69 ? -10.492 -0.157 9.163 1.00 93.75 69 SER A N 1
ATOM 549 C CA . SER A 1 69 ? -11.519 0.879 9.133 1.00 93.75 69 SER A CA 1
ATOM 550 C C . SER A 1 69 ? -11.131 1.992 8.156 1.00 93.75 69 SER A C 1
ATOM 552 O O . SER A 1 69 ? -10.071 1.970 7.526 1.00 93.75 69 SER A O 1
ATOM 554 N N . ALA A 1 70 ? -11.992 3.003 8.031 1.00 91.88 70 ALA A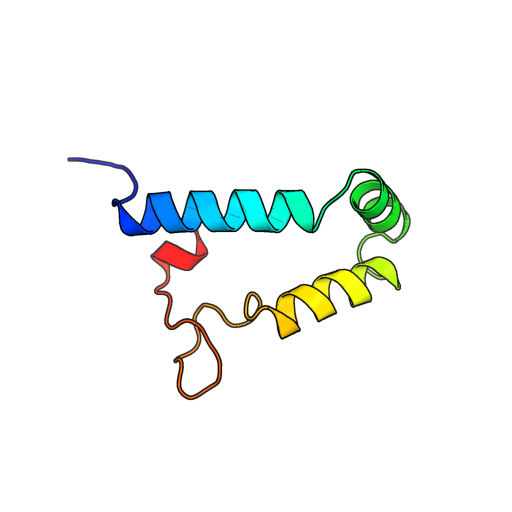 N 1
ATOM 555 C CA . ALA A 1 70 ? -11.655 4.187 7.253 1.00 91.88 70 ALA A CA 1
ATOM 556 C C . ALA A 1 70 ? -10.387 4.875 7.782 1.00 91.88 70 ALA A C 1
ATOM 558 O O . ALA A 1 70 ? -9.642 5.426 6.986 1.00 91.88 70 ALA A O 1
ATOM 559 N N . VAL A 1 71 ? -10.115 4.827 9.092 1.00 92.75 71 VAL A N 1
ATOM 560 C CA . VAL A 1 71 ? -8.958 5.519 9.678 1.00 92.75 71 VAL A CA 1
ATOM 561 C C . VAL A 1 71 ? -7.650 4.872 9.236 1.00 92.75 71 VAL A C 1
ATOM 563 O O . VAL A 1 71 ? -6.782 5.575 8.733 1.00 92.75 71 VAL A O 1
ATOM 566 N N . GLU A 1 72 ? -7.524 3.546 9.337 1.00 94.31 72 GLU A N 1
ATOM 567 C CA . GLU A 1 72 ? -6.309 2.829 8.922 1.00 94.31 72 GLU A CA 1
ATOM 568 C C . GLU A 1 72 ? -6.015 2.956 7.416 1.00 94.31 72 GLU A C 1
ATOM 570 O O . GLU A 1 72 ? -4.868 2.823 7.008 1.00 94.31 72 GLU A O 1
ATOM 575 N N . GLN A 1 73 ? -7.016 3.263 6.583 1.00 92.75 73 GLN A N 1
ATOM 576 C CA . GLN A 1 73 ? -6.818 3.538 5.151 1.00 92.75 73 GLN A CA 1
ATOM 577 C C . GLN A 1 73 ? -6.169 4.905 4.868 1.00 92.75 73 GLN A C 1
ATOM 579 O O . GLN A 1 73 ? -5.706 5.132 3.750 1.00 92.75 73 GLN A O 1
ATOM 584 N N . PHE A 1 74 ? -6.131 5.803 5.858 1.00 91.25 74 PHE A N 1
ATOM 585 C CA . PHE A 1 74 ? -5.483 7.119 5.780 1.00 91.25 74 PHE A CA 1
ATOM 586 C C . PHE A 1 74 ? -4.221 7.234 6.651 1.00 91.25 74 PHE A C 1
ATOM 588 O O . PHE A 1 74 ? -3.656 8.327 6.738 1.00 91.25 74 PHE A O 1
ATOM 595 N N . VAL A 1 75 ? -3.793 6.142 7.297 1.00 91.81 75 VAL A N 1
ATOM 596 C CA . VAL A 1 75 ? -2.551 6.078 8.0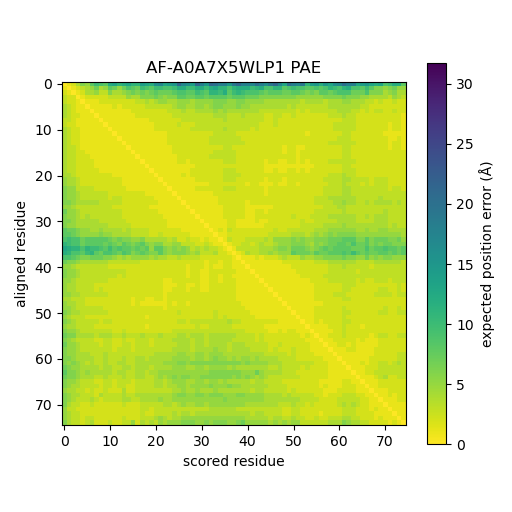90 1.00 91.81 75 VAL A CA 1
ATOM 597 C C . VAL A 1 75 ? -1.320 6.203 7.198 1.00 91.81 75 VAL A C 1
ATOM 599 O O . VAL A 1 75 ? -0.437 7.023 7.560 1.00 91.81 75 VAL A O 1
#

Nearest PDB structures (foldseek):
  6wy9-assembly1_A-2  TM=8.069E-01  e=9.987E-03  Thermomonospora curvata DSM 43183
  8hk0-assembly1_B  TM=6.876E-01  e=6.486E-02  Streptomyces ficellus
  8hk0-assembly1_A  TM=6.920E-01  e=1.600E-01  Streptomyces ficellus

Radius of gyration: 14.63 Å; Cα contacts (8 Å, |Δi|>4): 55; chains: 1; bounding box: 28×30×41 Å

Mean predicted aligned error: 3.05 Å